Protein AF-A0A7X5JM14-F1 (afdb_monomer_lite)

Structure (mmCIF, N/CA/C/O backbone):
data_AF-A0A7X5JM14-F1
#
_entry.id   AF-A0A7X5JM14-F1
#
loop_
_atom_site.group_PDB
_atom_site.id
_atom_site.type_symbol
_atom_site.label_atom_id
_atom_site.label_alt_id
_atom_site.label_comp_id
_atom_site.label_asym_id
_atom_site.label_entity_id
_atom_site.label_seq_id
_atom_site.pdbx_PDB_ins_code
_atom_site.Cartn_x
_atom_site.Cartn_y
_atom_site.Cartn_z
_atom_site.occupancy
_atom_site.B_iso_or_equiv
_atom_site.auth_seq_id
_atom_site.auth_comp_id
_atom_site.auth_asym_id
_a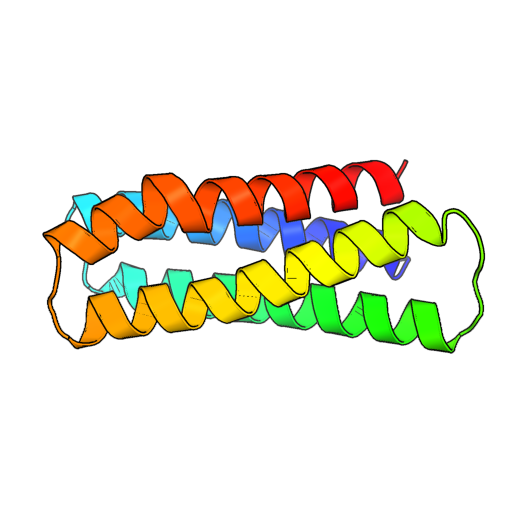tom_site.auth_atom_id
_atom_site.pdbx_PDB_model_num
ATOM 1 N N . MET A 1 1 ? -0.756 -9.509 -22.873 1.00 65.94 1 MET A N 1
ATOM 2 C CA . MET A 1 1 ? -0.886 -8.308 -22.019 1.00 65.94 1 MET A CA 1
ATOM 3 C C . MET A 1 1 ? 0.509 -7.871 -21.605 1.00 65.94 1 MET A C 1
ATOM 5 O O . MET A 1 1 ? 1.247 -8.724 -21.124 1.00 65.94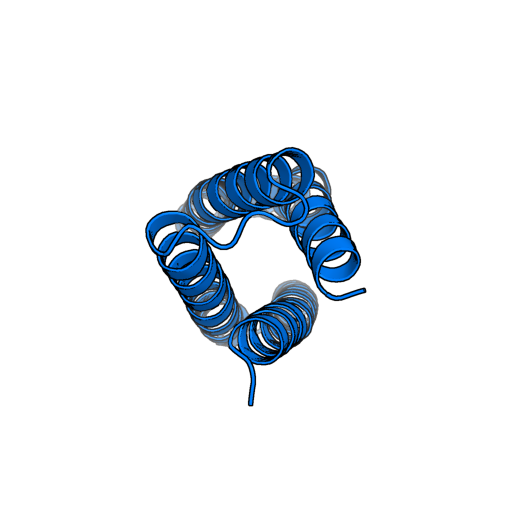 1 MET A O 1
ATOM 9 N N . SER A 1 2 ? 0.905 -6.616 -21.849 1.00 81.69 2 SER A N 1
ATOM 10 C CA . SER A 1 2 ? 2.240 -6.140 -21.450 1.00 81.69 2 SER A CA 1
ATOM 11 C C . SER A 1 2 ? 2.384 -6.164 -19.922 1.00 81.69 2 SER A C 1
ATOM 13 O O . SER A 1 2 ? 1.384 -6.113 -19.204 1.00 81.69 2 SER A O 1
ATOM 15 N N . ILE A 1 3 ? 3.616 -6.270 -19.416 1.00 78.62 3 ILE A N 1
ATOM 16 C CA . ILE A 1 3 ? 3.874 -6.266 -17.965 1.00 78.62 3 ILE A CA 1
ATOM 17 C C . ILE A 1 3 ? 3.417 -4.931 -17.349 1.00 78.62 3 ILE A C 1
ATOM 19 O O . ILE A 1 3 ? 2.843 -4.929 -16.267 1.00 78.62 3 ILE A O 1
ATOM 23 N N . LEU A 1 4 ? 3.563 -3.817 -18.074 1.00 76.00 4 LEU A N 1
ATOM 24 C CA . LEU A 1 4 ? 3.078 -2.499 -17.645 1.00 76.00 4 LEU A CA 1
ATOM 25 C C . LEU A 1 4 ? 1.554 -2.478 -17.431 1.00 76.00 4 LEU A C 1
ATOM 27 O O . LEU A 1 4 ? 1.099 -2.063 -16.371 1.00 76.00 4 LEU A O 1
ATOM 31 N N . ILE A 1 5 ? 0.774 -3.030 -18.371 1.00 80.12 5 ILE A N 1
ATOM 32 C CA . ILE A 1 5 ? -0.691 -3.136 -18.229 1.00 80.12 5 ILE A CA 1
ATOM 33 C C . ILE A 1 5 ? -1.065 -4.054 -17.052 1.00 80.12 5 ILE A C 1
ATOM 35 O O . ILE A 1 5 ? -2.031 -3.790 -16.340 1.00 80.12 5 ILE A O 1
ATOM 39 N N . GLN A 1 6 ? -0.303 -5.129 -16.808 1.00 84.19 6 GLN A N 1
ATOM 40 C CA . GLN A 1 6 ? -0.522 -5.986 -15.634 1.00 84.19 6 GLN A CA 1
ATOM 41 C C . GLN A 1 6 ? -0.327 -5.212 -14.327 1.00 84.19 6 GLN A C 1
ATOM 43 O O . GLN A 1 6 ? -1.144 -5.340 -13.419 1.00 84.19 6 GLN A O 1
ATOM 48 N N . ILE A 1 7 ? 0.727 -4.402 -14.239 1.00 81.94 7 ILE A N 1
ATOM 49 C CA . ILE A 1 7 ? 1.047 -3.599 -13.053 1.00 81.94 7 ILE A CA 1
ATOM 50 C C . ILE A 1 7 ? -0.042 -2.558 -12.801 1.00 81.94 7 ILE A C 1
ATOM 52 O O . ILE A 1 7 ? -0.541 -2.463 -11.681 1.00 81.94 7 ILE A O 1
ATOM 56 N N . GLU A 1 8 ? -0.469 -1.840 -13.840 1.00 81.25 8 GLU A N 1
ATOM 57 C CA . GLU A 1 8 ? -1.550 -0.855 -13.752 1.00 81.25 8 GLU A CA 1
ATOM 58 C C . GLU A 1 8 ? -2.864 -1.487 -13.265 1.00 81.25 8 GLU A C 1
ATOM 60 O O . GLU A 1 8 ? -3.511 -0.971 -12.348 1.00 81.25 8 GLU A O 1
ATOM 65 N N . LEU A 1 9 ? -3.234 -2.649 -13.818 1.00 86.00 9 LEU A N 1
ATOM 66 C CA . LEU A 1 9 ? -4.427 -3.389 -13.403 1.00 86.00 9 LEU A CA 1
ATOM 67 C C . LEU A 1 9 ? -4.334 -3.846 -11.946 1.00 86.00 9 LEU A C 1
ATOM 69 O O . LEU A 1 9 ? -5.285 -3.660 -11.188 1.00 86.00 9 LEU A O 1
ATOM 73 N N . LEU A 1 10 ? -3.200 -4.416 -11.533 1.00 88.88 10 LEU A N 1
ATOM 74 C CA . LEU A 1 10 ? -2.984 -4.870 -10.156 1.00 88.88 10 LEU A CA 1
ATOM 75 C C . LEU A 1 10 ? -3.063 -3.707 -9.164 1.00 88.88 10 LEU A C 1
ATOM 77 O O . LEU A 1 10 ? -3.724 -3.823 -8.132 1.00 88.88 10 LEU A O 1
ATOM 81 N N . MET A 1 11 ? -2.450 -2.572 -9.503 1.00 83.00 11 MET A N 1
ATOM 82 C CA . MET A 1 11 ? -2.472 -1.352 -8.697 1.00 83.00 11 MET A CA 1
ATOM 83 C C . MET A 1 11 ? -3.880 -0.759 -8.595 1.00 83.00 11 MET A C 1
ATOM 85 O O . MET A 1 11 ? -4.314 -0.357 -7.515 1.00 83.00 11 MET A O 1
ATOM 89 N N . THR A 1 12 ? -4.631 -0.770 -9.696 1.00 87.31 12 THR A N 1
ATOM 90 C CA . THR A 1 12 ? -6.027 -0.316 -9.729 1.00 87.31 12 THR A CA 1
ATOM 91 C C . THR A 1 12 ? -6.932 -1.233 -8.910 1.00 87.31 12 THR A C 1
ATOM 93 O O . THR A 1 12 ? -7.750 -0.765 -8.121 1.00 87.31 12 THR A O 1
ATOM 96 N N . VAL A 1 13 ? -6.772 -2.552 -9.015 1.00 90.88 13 VAL A N 1
ATOM 97 C CA . VAL A 1 13 ? -7.524 -3.501 -8.182 1.00 90.88 13 VAL A CA 1
ATOM 98 C C . VAL A 1 13 ? -7.173 -3.311 -6.704 1.00 90.88 13 VAL A C 1
ATOM 100 O O . VAL A 1 13 ? -8.074 -3.272 -5.863 1.00 90.88 13 VAL A O 1
ATOM 103 N N . ALA A 1 14 ? -5.892 -3.117 -6.375 1.00 88.62 14 ALA A N 1
ATOM 104 C CA . ALA A 1 14 ? -5.455 -2.816 -5.014 1.00 88.62 14 ALA A CA 1
ATOM 105 C C . ALA A 1 14 ? -6.104 -1.527 -4.471 1.00 88.62 14 ALA A C 1
ATOM 107 O O . ALA A 1 14 ? -6.591 -1.539 -3.338 1.00 88.62 14 ALA A O 1
ATOM 108 N N . LEU A 1 15 ? -6.211 -0.464 -5.286 1.00 85.38 15 LEU A N 1
ATOM 109 C CA . LEU A 1 15 ? -6.909 0.784 -4.935 1.00 85.38 15 LEU A CA 1
ATOM 110 C C . LEU A 1 15 ? -8.337 0.512 -4.465 1.00 85.38 15 LEU A C 1
ATOM 112 O O . LEU A 1 15 ? -8.742 0.924 -3.373 1.00 85.38 15 LEU A O 1
ATOM 116 N N . PHE A 1 16 ? -9.100 -0.194 -5.300 1.00 90.44 16 PHE A N 1
ATOM 117 C CA . PHE A 1 16 ? -10.493 -0.507 -5.013 1.00 90.44 16 PHE A CA 1
ATOM 118 C C . PHE A 1 16 ? -10.611 -1.351 -3.745 1.00 90.44 16 PHE A C 1
ATOM 120 O O . PHE A 1 16 ? -11.443 -1.051 -2.888 1.00 90.44 16 PHE A O 1
ATOM 127 N N . LEU A 1 17 ? -9.747 -2.354 -3.572 1.00 93.12 17 LEU A N 1
ATOM 128 C CA . LEU A 1 17 ? -9.750 -3.205 -2.384 1.00 93.12 17 LEU A CA 1
ATOM 129 C C . LEU A 1 17 ? -9.423 -2.420 -1.109 1.00 93.12 17 LEU A C 1
ATOM 131 O O . LEU A 1 17 ? -10.121 -2.585 -0.109 1.00 93.12 17 LEU A O 1
ATOM 135 N N . TYR A 1 18 ? -8.433 -1.525 -1.122 1.00 88.75 18 TYR A N 1
ATOM 136 C CA . TYR A 1 18 ? -8.128 -0.686 0.040 1.00 88.75 18 TYR A CA 1
ATOM 137 C C . TYR A 1 18 ? -9.256 0.300 0.363 1.00 88.75 18 TYR A C 1
ATOM 139 O O . TYR A 1 18 ? -9.601 0.471 1.538 1.00 88.75 18 TYR A O 1
ATOM 147 N N . GLY A 1 19 ? -9.883 0.900 -0.654 1.00 86.88 19 GLY A N 1
ATOM 148 C CA . GLY A 1 19 ? -11.057 1.758 -0.483 1.00 86.88 19 GLY A CA 1
ATOM 149 C C . GLY A 1 19 ? -12.234 1.007 0.148 1.00 86.88 19 GLY A C 1
ATOM 150 O O . GLY A 1 19 ? -12.791 1.444 1.160 1.00 86.88 19 GLY A O 1
ATOM 151 N N . ILE A 1 20 ? -12.559 -0.174 -0.387 1.00 91.38 20 ILE A N 1
ATOM 152 C CA . ILE A 1 20 ? -13.598 -1.064 0.146 1.00 91.38 20 ILE A CA 1
ATOM 153 C C . ILE A 1 20 ? -13.261 -1.474 1.585 1.00 91.38 20 ILE A C 1
ATOM 155 O O . ILE A 1 20 ? -14.101 -1.339 2.478 1.00 91.38 20 ILE A O 1
ATOM 159 N N . ALA A 1 21 ? -12.024 -1.902 1.852 1.00 89.62 21 ALA A N 1
ATOM 160 C CA . ALA A 1 21 ? -11.575 -2.285 3.187 1.00 89.62 21 ALA A CA 1
ATOM 161 C C . ALA A 1 21 ? -11.722 -1.135 4.195 1.00 89.62 21 ALA A C 1
ATOM 163 O O . ALA A 1 21 ? -12.159 -1.354 5.327 1.00 89.62 21 ALA A O 1
ATOM 164 N N . TYR A 1 22 ? -11.428 0.102 3.795 1.00 86.88 22 TYR A N 1
ATOM 165 C CA . TYR A 1 22 ? -11.597 1.275 4.649 1.00 86.88 22 TYR A CA 1
ATOM 166 C C . TYR A 1 22 ? -13.066 1.565 4.982 1.00 86.88 22 TYR A C 1
ATOM 168 O O . TYR A 1 22 ? -13.396 1.797 6.150 1.00 86.88 22 TYR A O 1
ATOM 176 N N . VAL A 1 23 ? -13.971 1.495 3.999 1.00 89.19 23 VAL A N 1
ATOM 177 C CA . VAL A 1 23 ? -15.419 1.638 4.243 1.00 89.19 23 VAL A CA 1
ATOM 178 C C . VAL A 1 23 ? -15.925 0.513 5.152 1.00 89.19 23 VAL A C 1
ATOM 180 O O . VAL A 1 23 ? -16.626 0.763 6.134 1.00 89.19 23 VAL A O 1
ATOM 183 N N . MET A 1 24 ? -15.497 -0.727 4.911 1.00 90.94 24 MET A N 1
ATOM 184 C CA . MET A 1 24 ? -15.830 -1.877 5.756 1.00 90.94 24 MET A CA 1
ATOM 185 C C . MET A 1 24 ? -15.325 -1.706 7.196 1.00 90.94 24 MET A C 1
ATOM 187 O O . MET A 1 24 ? -16.034 -2.052 8.144 1.00 90.94 24 MET A O 1
ATOM 191 N N . ALA A 1 25 ? -14.138 -1.122 7.382 1.00 85.12 25 ALA A N 1
ATOM 192 C CA . ALA A 1 25 ? -13.580 -0.826 8.698 1.00 85.12 25 ALA A CA 1
ATOM 193 C C . ALA 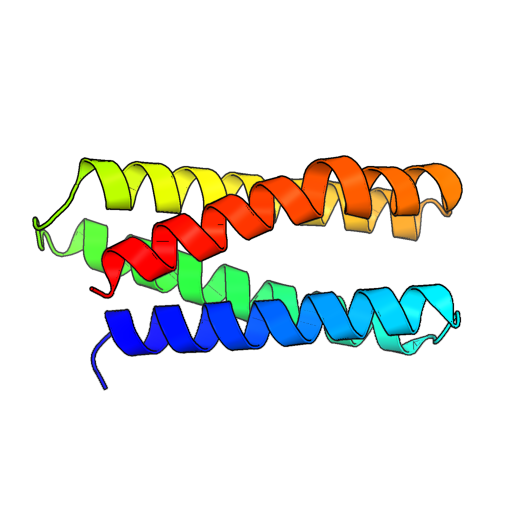A 1 25 ? -14.372 0.261 9.451 1.00 85.12 25 ALA A C 1
ATOM 195 O O . ALA A 1 25 ? -14.483 0.201 10.682 1.00 85.12 25 ALA A O 1
ATOM 196 N N . LYS A 1 26 ? -14.971 1.236 8.747 1.00 82.62 26 LYS A N 1
ATOM 197 C CA . LYS A 1 26 ? -15.908 2.198 9.361 1.00 82.62 26 LYS A CA 1
ATOM 198 C C . LYS A 1 26 ? -17.137 1.487 9.928 1.00 82.62 26 LYS A C 1
ATOM 200 O O . LYS A 1 26 ? -17.508 1.759 11.069 1.00 82.62 26 LYS A O 1
ATOM 205 N N . ASN A 1 27 ? -17.655 0.50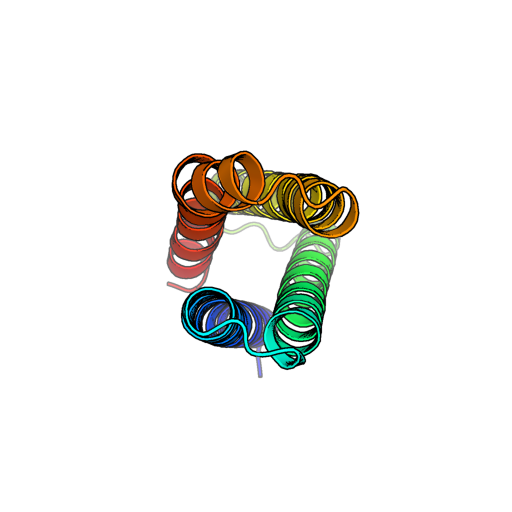4 9.195 1.00 86.06 27 ASN A N 1
ATOM 206 C CA . ASN A 1 27 ? -18.827 -0.291 9.572 1.00 86.06 27 ASN A CA 1
ATOM 207 C C . ASN A 1 27 ? -18.502 -1.481 10.496 1.00 86.06 27 ASN A C 1
ATOM 209 O O . ASN A 1 27 ? -19.336 -2.363 10.676 1.00 86.06 27 ASN A O 1
ATOM 213 N N . LYS A 1 28 ? -17.291 -1.533 11.081 1.00 82.50 28 LYS A N 1
ATOM 214 C CA . LYS A 1 28 ? -16.818 -2.620 11.966 1.00 82.50 28 LYS A CA 1
ATOM 215 C C . LYS A 1 28 ? -16.931 -4.024 11.343 1.00 82.50 28 LYS A C 1
ATOM 217 O O . LYS A 1 28 ? -16.960 -5.021 12.062 1.00 82.50 28 LYS A O 1
ATOM 222 N N . ASN A 1 29 ? -16.968 -4.127 10.016 1.00 85.94 29 ASN A N 1
ATOM 223 C CA . ASN A 1 29 ? -17.136 -5.402 9.334 1.00 85.94 29 ASN A CA 1
ATOM 224 C C . ASN A 1 29 ? -15.858 -6.243 9.483 1.00 85.94 29 ASN A C 1
ATOM 226 O O . ASN A 1 29 ? -14.775 -5.799 9.105 1.00 85.94 29 ASN A O 1
ATOM 230 N N . LYS A 1 30 ? -15.974 -7.469 10.007 1.00 85.56 30 LYS A N 1
ATOM 231 C CA . LYS A 1 30 ? -14.843 -8.386 10.246 1.00 85.56 30 LYS A CA 1
ATOM 232 C C . LYS A 1 30 ? -14.031 -8.720 8.987 1.00 85.56 30 LYS A C 1
ATOM 234 O O . LYS A 1 30 ? -12.837 -8.986 9.093 1.00 85.56 30 LYS A O 1
ATOM 239 N N . TRP A 1 31 ? -14.652 -8.640 7.812 1.00 90.75 31 TRP A N 1
ATOM 240 C CA . TRP A 1 31 ? -14.027 -8.950 6.528 1.00 90.75 31 TRP A CA 1
ATOM 241 C C . TRP A 1 31 ? -13.049 -7.874 6.037 1.00 90.75 31 TRP A C 1
ATOM 243 O O . TRP A 1 31 ? -12.257 -8.165 5.145 1.00 90.75 31 TRP A O 1
ATOM 253 N N . HIS A 1 32 ? -13.029 -6.668 6.629 1.00 90.88 32 HIS A N 1
ATOM 254 C CA . HIS A 1 32 ? -12.127 -5.591 6.187 1.00 90.88 32 HIS A CA 1
ATOM 255 C C . HIS A 1 32 ? -10.654 -6.021 6.163 1.00 90.88 32 HIS A C 1
ATOM 257 O O . HIS A 1 32 ? -9.910 -5.610 5.280 1.00 90.88 32 HIS A O 1
ATOM 263 N N . LYS A 1 33 ? -10.237 -6.873 7.112 1.00 88.62 33 LYS A N 1
ATOM 264 C CA . LYS A 1 33 ? -8.860 -7.379 7.188 1.00 88.62 33 LYS A CA 1
ATOM 265 C C . LYS A 1 33 ? -8.518 -8.251 5.989 1.00 88.62 33 LYS A C 1
ATOM 267 O O . LYS A 1 33 ? -7.460 -8.075 5.407 1.00 88.62 33 LYS A O 1
ATOM 272 N N . ALA A 1 34 ? -9.417 -9.166 5.625 1.00 91.81 34 ALA A N 1
ATOM 273 C CA . ALA A 1 34 ? -9.214 -10.058 4.490 1.00 91.81 34 ALA A CA 1
ATOM 274 C C . ALA A 1 34 ? -9.111 -9.251 3.190 1.00 91.81 34 ALA A C 1
ATOM 276 O O . ALA A 1 34 ? -8.157 -9.424 2.443 1.00 91.81 34 ALA A O 1
ATOM 277 N N . VAL A 1 35 ? -10.025 -8.299 2.979 1.00 93.31 35 VAL A N 1
ATOM 278 C CA . VAL A 1 35 ? -10.004 -7.417 1.800 1.00 93.31 35 VAL A CA 1
ATOM 279 C C . VAL A 1 35 ? -8.721 -6.578 1.748 1.00 93.31 35 VAL A C 1
ATOM 281 O O . VAL A 1 35 ? -8.094 -6.497 0.697 1.00 93.31 35 VAL A O 1
ATOM 284 N N . ALA A 1 36 ? -8.282 -6.015 2.880 1.00 90.12 36 ALA A N 1
ATOM 285 C CA . ALA A 1 36 ? -7.030 -5.260 2.955 1.00 90.12 36 ALA A CA 1
ATOM 286 C C . ALA A 1 36 ? -5.797 -6.125 2.645 1.00 90.12 36 ALA A C 1
ATOM 288 O O . ALA A 1 36 ? -4.892 -5.664 1.961 1.00 90.12 36 ALA A O 1
ATOM 289 N N . ILE A 1 37 ? -5.766 -7.376 3.119 1.00 92.44 37 ILE A N 1
ATOM 290 C CA . ILE A 1 37 ? -4.677 -8.321 2.829 1.00 92.44 37 ILE A CA 1
ATOM 291 C C . ILE A 1 37 ? -4.657 -8.682 1.342 1.00 92.44 37 ILE A C 1
ATOM 293 O O . ILE A 1 37 ? -3.588 -8.695 0.746 1.00 92.44 37 ILE A O 1
ATOM 297 N N . VAL A 1 38 ? -5.813 -8.939 0.722 1.00 94.38 38 VAL A N 1
ATOM 298 C CA . VAL A 1 38 ? -5.876 -9.213 -0.724 1.00 94.38 38 VAL A CA 1
ATOM 299 C C . VAL A 1 38 ? -5.392 -7.999 -1.520 1.00 94.38 38 VAL A C 1
ATOM 301 O O . VAL A 1 38 ? -4.588 -8.166 -2.432 1.00 94.38 38 VAL A O 1
ATOM 304 N N . GLY A 1 39 ? -5.804 -6.783 -1.139 1.00 91.31 39 GLY A N 1
ATOM 305 C CA . GLY A 1 39 ? -5.297 -5.544 -1.741 1.00 91.31 39 GLY A CA 1
ATOM 306 C C . GLY A 1 39 ? -3.775 -5.432 -1.639 1.00 91.31 39 GLY A C 1
ATOM 307 O O . GLY A 1 39 ? -3.112 -5.175 -2.638 1.00 91.31 39 GLY A O 1
ATOM 308 N N . PHE A 1 40 ? -3.220 -5.740 -0.466 1.00 91.06 40 PHE A N 1
ATOM 309 C CA . PHE A 1 40 ? -1.776 -5.782 -0.239 1.00 91.06 40 PHE A CA 1
ATOM 310 C C . PHE A 1 40 ? -1.047 -6.819 -1.090 1.00 91.06 40 PHE A C 1
ATOM 312 O O . PHE A 1 40 ? 0.024 -6.528 -1.609 1.00 91.06 40 PHE A O 1
ATOM 319 N N . LEU A 1 41 ? -1.609 -8.014 -1.272 1.00 93.06 41 LEU A N 1
ATOM 320 C CA . LEU A 1 41 ? -0.991 -9.031 -2.124 1.00 93.06 41 LEU A CA 1
ATOM 321 C C . LEU A 1 41 ? -0.939 -8.590 -3.593 1.00 93.06 41 LEU A C 1
ATOM 323 O O . LEU A 1 41 ? 0.067 -8.832 -4.256 1.00 93.06 41 LEU A O 1
ATOM 327 N N . MET A 1 42 ? -1.981 -7.913 -4.083 1.00 91.31 42 MET A N 1
ATOM 328 C CA . MET A 1 42 ? -2.001 -7.356 -5.442 1.00 91.31 42 MET A CA 1
ATOM 329 C C . MET A 1 42 ? -0.962 -6.240 -5.606 1.00 91.31 42 MET A C 1
ATOM 331 O O . MET A 1 42 ? -0.209 -6.239 -6.576 1.00 91.31 42 MET A O 1
ATOM 335 N N . ASP A 1 43 ? -0.878 -5.343 -4.624 1.00 88.19 43 ASP A N 1
ATOM 336 C CA . ASP A 1 43 ? 0.089 -4.240 -4.559 1.00 88.19 43 ASP A CA 1
ATOM 337 C C . ASP A 1 43 ? 1.547 -4.747 -4.521 1.00 88.19 43 ASP A C 1
ATOM 339 O O . ASP A 1 43 ? 2.401 -4.355 -5.322 1.00 88.19 43 ASP A O 1
ATOM 343 N N . ALA A 1 44 ? 1.821 -5.727 -3.656 1.00 88.62 44 ALA A N 1
ATOM 344 C CA . ALA A 1 44 ? 3.126 -6.369 -3.542 1.00 88.62 44 ALA A CA 1
ATOM 345 C C . ALA A 1 44 ? 3.522 -7.114 -4.827 1.00 88.62 44 ALA A C 1
ATOM 347 O O . ALA A 1 44 ? 4.683 -7.060 -5.239 1.00 88.62 44 ALA A O 1
ATOM 348 N N . TYR A 1 45 ? 2.571 -7.788 -5.482 1.00 90.25 45 TYR A N 1
ATOM 349 C CA . TYR A 1 45 ? 2.829 -8.475 -6.746 1.00 90.25 45 TYR A CA 1
ATOM 350 C C . TYR A 1 45 ? 3.091 -7.492 -7.896 1.00 90.25 45 TYR A C 1
ATOM 352 O O . TYR A 1 45 ? 4.046 -7.685 -8.647 1.00 90.25 45 TYR A O 1
ATOM 360 N N . GLY A 1 46 ? 2.333 -6.394 -7.989 1.00 86.31 46 GLY A N 1
ATOM 361 C CA . GLY A 1 46 ? 2.616 -5.311 -8.939 1.00 86.31 46 GLY A CA 1
ATOM 362 C C . GLY A 1 46 ? 4.015 -4.716 -8.733 1.00 86.31 46 GLY A C 1
ATOM 363 O O . GLY A 1 46 ? 4.787 -4.583 -9.684 1.00 86.31 46 GLY A O 1
ATOM 364 N N . THR A 1 47 ? 4.394 -4.478 -7.474 1.00 84.75 47 THR A N 1
ATOM 365 C CA . THR A 1 47 ? 5.740 -4.011 -7.106 1.00 84.75 47 THR A CA 1
ATOM 366 C C . THR A 1 47 ? 6.830 -5.010 -7.528 1.00 84.75 47 THR A C 1
ATOM 368 O O . THR A 1 47 ? 7.874 -4.612 -8.047 1.00 84.75 47 THR A O 1
ATOM 371 N N . LEU A 1 48 ? 6.602 -6.320 -7.364 1.00 85.75 48 LEU A N 1
ATOM 372 C CA . LEU A 1 48 ? 7.533 -7.368 -7.806 1.00 85.75 48 LEU A CA 1
ATOM 373 C C . LEU A 1 48 ? 7.757 -7.333 -9.327 1.00 85.75 48 LEU A C 1
ATOM 375 O O . LEU A 1 48 ? 8.899 -7.441 -9.781 1.00 85.75 48 LEU A O 1
ATOM 379 N N . LEU A 1 49 ? 6.687 -7.175 -10.111 1.00 83.38 49 LEU A N 1
ATOM 380 C CA . LEU A 1 49 ? 6.771 -7.092 -11.570 1.00 83.38 49 LEU A CA 1
ATOM 381 C C . LEU A 1 49 ? 7.578 -5.860 -12.021 1.00 83.38 49 LEU A C 1
ATOM 383 O O . LEU A 1 49 ? 8.398 -5.978 -12.933 1.00 83.38 49 LEU A O 1
ATOM 387 N N . MET A 1 50 ? 7.453 -4.715 -11.335 1.00 78.44 50 MET A N 1
ATOM 388 C CA . MET A 1 50 ? 8.299 -3.534 -11.593 1.00 78.44 50 MET A CA 1
ATOM 389 C C . MET A 1 50 ? 9.793 -3.828 -11.391 1.00 78.44 50 MET A C 1
ATOM 391 O O . MET A 1 50 ? 10.626 -3.452 -12.219 1.00 78.44 50 MET A O 1
ATOM 395 N N . PHE A 1 51 ? 10.158 -4.563 -10.335 1.00 78.62 51 PHE A N 1
ATOM 396 C CA . PHE A 1 51 ? 11.552 -4.969 -10.119 1.00 78.62 51 PHE A CA 1
ATOM 397 C C . PHE A 1 51 ? 12.092 -5.879 -11.228 1.00 78.62 51 PHE A C 1
ATOM 399 O O . PHE A 1 51 ? 13.283 -5.820 -11.546 1.00 78.62 51 PHE A O 1
ATOM 406 N N . GLN A 1 52 ? 11.241 -6.719 -11.819 1.00 77.06 52 GLN A N 1
ATOM 407 C CA . GLN A 1 52 ? 11.628 -7.578 -12.939 1.00 77.06 52 GLN A CA 1
ATOM 408 C C . GLN A 1 52 ? 11.887 -6.762 -14.212 1.00 77.06 52 GLN A C 1
ATOM 410 O O . GLN A 1 52 ? 12.882 -7.019 -14.889 1.00 77.06 52 GLN A O 1
ATOM 415 N N . ILE A 1 53 ? 11.078 -5.729 -14.483 1.00 72.56 53 ILE A N 1
ATOM 416 C CA . ILE A 1 53 ? 11.321 -4.784 -15.588 1.00 72.56 53 ILE A CA 1
ATOM 417 C C . ILE A 1 53 ? 12.669 -4.074 -15.399 1.00 72.56 53 ILE A C 1
ATOM 419 O O . ILE A 1 53 ? 13.480 -4.036 -16.326 1.00 72.56 53 ILE A O 1
ATOM 423 N N . LYS A 1 54 ? 12.960 -3.584 -14.184 1.00 67.06 54 LYS A N 1
ATOM 424 C CA . LYS A 1 54 ? 14.221 -2.885 -13.874 1.00 67.06 54 LYS A CA 1
ATOM 425 C C . LYS A 1 54 ? 15.460 -3.760 -14.102 1.00 67.06 54 LYS A C 1
ATOM 427 O O . LYS A 1 54 ? 16.477 -3.267 -14.583 1.00 67.06 54 LYS A O 1
ATOM 432 N N . LYS A 1 55 ? 15.382 -5.064 -13.805 1.00 63.84 55 LYS A N 1
ATOM 433 C CA . LYS A 1 55 ? 16.470 -6.025 -14.077 1.00 63.84 55 LYS A CA 1
ATOM 434 C C . LYS A 1 55 ? 16.664 -6.321 -15.568 1.00 63.84 55 LYS A C 1
ATOM 436 O O . LYS A 1 55 ? 17.760 -6.703 -15.959 1.00 63.84 55 LYS A O 1
ATOM 441 N N . GLY A 1 56 ? 15.625 -6.146 -16.385 1.00 60.22 56 GLY A N 1
ATOM 442 C CA . GLY A 1 56 ? 15.648 -6.404 -17.827 1.00 60.22 56 GLY A CA 1
ATOM 443 C C . GLY A 1 56 ? 16.231 -5.275 -18.687 1.00 60.22 56 GLY A C 1
ATOM 444 O O . GLY A 1 56 ? 16.340 -5.453 -19.895 1.00 60.22 56 GLY A O 1
ATOM 445 N N . GLY A 1 57 ? 16.593 -4.124 -18.106 1.00 55.78 57 GLY A N 1
ATOM 446 C CA . GLY A 1 57 ? 17.271 -3.032 -18.822 1.00 55.78 57 GLY A CA 1
ATOM 447 C C . GLY A 1 57 ? 16.384 -2.159 -19.721 1.00 55.78 57 GLY A C 1
ATOM 448 O O . GLY A 1 57 ? 16.911 -1.388 -20.521 1.00 55.78 57 GLY A O 1
ATOM 449 N N . TRP A 1 58 ? 15.053 -2.237 -19.609 1.00 54.19 58 TRP A N 1
ATOM 450 C CA . TRP A 1 58 ? 14.136 -1.403 -20.397 1.00 54.19 58 TRP A CA 1
ATOM 451 C C . TRP A 1 58 ? 14.118 0.032 -19.835 1.00 54.19 58 TRP A C 1
ATOM 453 O O . TRP A 1 58 ? 13.402 0.346 -18.888 1.00 54.19 58 TRP A O 1
ATOM 463 N N . MET A 1 59 ? 14.983 0.889 -20.391 1.00 50.94 59 MET A N 1
ATOM 464 C CA . MET A 1 59 ? 15.199 2.288 -19.999 1.00 50.94 59 MET A CA 1
ATOM 465 C C . MET A 1 59 ? 14.298 3.264 -20.768 1.00 50.94 59 MET A C 1
ATOM 467 O O . MET A 1 59 ? 14.746 3.958 -21.677 1.00 50.94 59 MET A O 1
ATOM 471 N N . THR A 1 60 ? 13.049 3.410 -20.349 1.00 52.78 60 THR A N 1
ATOM 472 C CA . THR A 1 60 ? 12.282 4.633 -20.630 1.00 52.78 60 THR A CA 1
ATOM 473 C C . THR A 1 60 ? 11.703 5.128 -19.312 1.00 52.78 60 THR A C 1
ATOM 475 O O . THR A 1 60 ? 10.861 4.462 -18.723 1.00 52.78 60 THR A O 1
ATOM 478 N N . GLY A 1 61 ? 12.213 6.255 -18.797 1.00 55.72 61 GLY A N 1
ATOM 479 C CA . GLY A 1 61 ? 11.709 6.874 -17.560 1.00 55.72 61 GLY A CA 1
ATOM 480 C C . GLY A 1 61 ? 12.344 6.397 -16.242 1.00 55.72 61 GLY A C 1
ATOM 481 O O . GLY A 1 61 ? 11.653 6.364 -15.228 1.00 55.72 61 GLY A O 1
ATOM 482 N N . VAL A 1 62 ? 13.645 6.063 -16.224 1.00 62.72 62 VAL A N 1
ATOM 483 C CA . VAL A 1 62 ? 14.384 5.533 -15.045 1.00 62.72 62 VAL A CA 1
ATOM 484 C C . VAL A 1 62 ? 14.084 6.294 -13.746 1.00 62.72 62 VAL A C 1
ATOM 486 O O . VAL A 1 62 ? 13.808 5.670 -12.728 1.00 62.72 62 VAL A O 1
ATOM 489 N N . LEU A 1 63 ? 14.051 7.631 -13.785 1.00 64.25 63 LEU A N 1
ATOM 490 C CA . LEU A 1 63 ? 13.773 8.446 -12.599 1.00 64.25 63 LEU A CA 1
ATOM 491 C C . LEU A 1 63 ? 12.340 8.263 -12.072 1.00 64.25 63 LEU A C 1
ATOM 493 O O . LEU A 1 63 ? 12.144 8.112 -10.869 1.00 64.25 63 LEU A O 1
ATOM 497 N N . VAL A 1 64 ? 11.339 8.251 -12.957 1.00 65.62 64 VAL A N 1
ATOM 498 C CA . VAL A 1 64 ? 9.928 8.072 -12.573 1.00 65.62 64 VAL A CA 1
ATOM 499 C C . VAL A 1 64 ? 9.695 6.638 -12.088 1.00 65.62 64 VAL A C 1
ATOM 501 O O . VAL A 1 64 ? 9.033 6.435 -11.074 1.00 65.62 64 VAL A O 1
ATOM 504 N N . SER A 1 65 ? 10.321 5.652 -12.742 1.00 69.56 65 SER A N 1
ATOM 505 C CA . SER A 1 65 ? 10.294 4.246 -12.325 1.00 69.56 65 SER A CA 1
ATOM 506 C C . SER A 1 65 ? 10.928 4.052 -10.947 1.00 69.56 65 SER A C 1
ATOM 508 O O . SER A 1 65 ? 10.398 3.301 -10.127 1.00 69.56 65 SER A O 1
ATOM 510 N N . ASP A 1 66 ? 12.039 4.731 -10.661 1.00 76.31 66 ASP A N 1
ATOM 511 C CA . ASP A 1 66 ? 12.715 4.661 -9.367 1.00 76.31 66 ASP A CA 1
ATOM 512 C C . ASP A 1 66 ? 11.897 5.329 -8.262 1.00 76.31 66 ASP A C 1
ATOM 514 O O . ASP A 1 66 ? 11.714 4.733 -7.200 1.00 76.31 66 ASP A O 1
ATOM 518 N N . ILE A 1 67 ? 11.332 6.512 -8.526 1.00 79.75 67 ILE A N 1
ATOM 519 C CA . ILE A 1 67 ? 10.439 7.202 -7.587 1.00 79.75 67 ILE A CA 1
ATOM 520 C C . ILE A 1 67 ? 9.209 6.341 -7.285 1.00 79.75 67 ILE A C 1
ATOM 522 O O . ILE A 1 67 ? 8.894 6.125 -6.115 1.00 79.75 67 ILE A O 1
ATOM 526 N N . HIS A 1 68 ? 8.544 5.800 -8.308 1.00 82.38 68 HIS A N 1
ATOM 527 C CA . HIS A 1 68 ? 7.388 4.922 -8.132 1.00 82.38 68 HIS A CA 1
ATOM 528 C C . HIS A 1 68 ? 7.740 3.662 -7.331 1.00 82.38 68 HIS A C 1
ATOM 530 O O . HIS A 1 68 ? 7.019 3.290 -6.404 1.00 82.38 68 HIS A O 1
ATOM 536 N N . THR A 1 69 ? 8.875 3.027 -7.636 1.00 81.75 69 THR A N 1
ATOM 537 C CA . THR A 1 69 ? 9.337 1.831 -6.915 1.00 81.75 69 THR A CA 1
ATOM 538 C C . THR A 1 69 ? 9.605 2.144 -5.442 1.00 81.75 69 THR A C 1
ATOM 540 O O . THR A 1 69 ? 9.199 1.382 -4.566 1.00 81.75 69 THR A O 1
ATOM 543 N N . ILE A 1 70 ? 10.248 3.280 -5.146 1.00 86.50 70 ILE A N 1
ATOM 544 C CA . ILE A 1 70 ? 10.499 3.730 -3.770 1.00 86.50 70 ILE A CA 1
ATOM 545 C C . ILE A 1 70 ? 9.177 4.001 -3.048 1.00 86.50 70 ILE A C 1
ATOM 547 O O . ILE A 1 70 ? 8.981 3.503 -1.941 1.00 86.50 70 ILE A O 1
ATOM 551 N N . LEU A 1 71 ? 8.256 4.745 -3.664 1.00 88.00 71 LEU A N 1
ATOM 552 C CA . LEU A 1 71 ? 6.949 5.047 -3.075 1.00 88.00 71 LEU A CA 1
ATOM 553 C C . LEU A 1 71 ? 6.147 3.773 -2.790 1.00 88.00 71 LEU A C 1
ATOM 555 O O . LEU A 1 71 ? 5.561 3.656 -1.715 1.00 88.00 71 LEU A O 1
ATOM 559 N N . SER A 1 72 ? 6.180 2.803 -3.703 1.00 85.69 72 SER A N 1
ATOM 560 C CA . SER A 1 72 ? 5.509 1.510 -3.543 1.00 85.69 72 SER A CA 1
ATOM 561 C C . SER A 1 72 ? 6.120 0.700 -2.397 1.00 85.69 72 SER A C 1
ATOM 563 O O . SER A 1 72 ? 5.401 0.221 -1.523 1.00 85.69 72 SER A O 1
ATOM 565 N N . LEU A 1 73 ? 7.454 0.631 -2.303 1.00 88.44 73 LEU A N 1
ATOM 566 C CA . LEU A 1 73 ? 8.135 0.003 -1.163 1.00 88.44 73 LEU A CA 1
ATOM 567 C C . LEU A 1 73 ? 7.773 0.665 0.171 1.00 88.44 73 LEU A C 1
ATOM 569 O O . LEU A 1 73 ? 7.489 -0.026 1.152 1.00 88.44 73 LEU A O 1
ATOM 573 N N . VAL A 1 74 ? 7.767 2.000 0.218 1.00 91.94 74 VAL A N 1
ATOM 574 C CA . VAL A 1 74 ? 7.368 2.741 1.419 1.00 91.94 74 VAL A CA 1
ATOM 575 C C . VAL A 1 74 ? 5.911 2.428 1.764 1.00 91.94 74 VAL A C 1
ATOM 577 O O . VAL A 1 74 ? 5.616 2.158 2.927 1.00 91.94 74 VAL A O 1
ATOM 580 N N . ALA A 1 75 ? 5.005 2.386 0.784 1.00 88.94 75 ALA A N 1
ATOM 581 C CA . ALA A 1 75 ? 3.605 2.041 1.008 1.00 88.94 75 ALA A CA 1
ATOM 582 C C . ALA A 1 75 ? 3.436 0.625 1.593 1.00 88.94 75 ALA A C 1
ATOM 584 O O . ALA A 1 75 ? 2.681 0.454 2.555 1.00 88.94 75 ALA A O 1
ATOM 585 N N . LEU A 1 76 ? 4.198 -0.364 1.109 1.00 90.19 76 LEU A N 1
ATOM 586 C CA . LEU A 1 76 ? 4.212 -1.720 1.673 1.00 90.19 76 LEU A CA 1
ATOM 587 C C . LEU A 1 76 ? 4.678 -1.725 3.138 1.00 90.19 76 LEU A C 1
ATOM 589 O O . LEU A 1 76 ? 4.052 -2.364 3.985 1.00 90.19 76 LEU A O 1
ATOM 593 N N . ILE A 1 77 ? 5.733 -0.976 3.476 1.00 92.94 77 ILE A N 1
ATOM 594 C CA . ILE A 1 77 ? 6.207 -0.838 4.866 1.00 92.94 77 ILE A CA 1
ATOM 595 C C . ILE A 1 77 ? 5.128 -0.189 5.744 1.00 92.94 77 ILE A C 1
ATOM 597 O O . ILE A 1 77 ? 4.828 -0.675 6.839 1.00 92.94 77 ILE A O 1
ATOM 601 N N . LEU A 1 78 ? 4.498 0.885 5.262 1.00 93.00 78 LEU A N 1
ATOM 602 C CA . LEU A 1 78 ? 3.422 1.568 5.979 1.00 93.00 78 LEU A CA 1
ATOM 603 C C . LEU A 1 78 ? 2.202 0.657 6.178 1.00 93.00 78 LEU A C 1
ATOM 605 O O . LEU A 1 78 ? 1.549 0.754 7.218 1.00 93.00 78 LEU A O 1
ATOM 609 N N . PHE A 1 79 ? 1.919 -0.269 5.257 1.00 91.44 79 PHE A N 1
ATOM 610 C CA . PHE A 1 79 ? 0.876 -1.277 5.453 1.00 91.44 79 PHE A CA 1
ATOM 611 C C . PHE A 1 79 ? 1.156 -2.155 6.681 1.00 91.44 79 PHE A C 1
ATOM 613 O O . PHE A 1 79 ? 0.252 -2.384 7.485 1.00 91.44 79 PHE A O 1
ATOM 620 N N . PHE A 1 80 ? 2.402 -2.590 6.901 1.00 92.56 80 PHE A N 1
ATOM 621 C CA . PHE A 1 80 ? 2.760 -3.357 8.103 1.00 92.56 80 PHE A CA 1
ATOM 622 C C . PHE A 1 80 ? 2.591 -2.544 9.391 1.00 92.56 80 PHE A C 1
ATOM 624 O O . PHE A 1 80 ? 2.108 -3.071 10.401 1.00 92.56 80 PHE A O 1
ATOM 631 N N . VAL A 1 81 ? 2.912 -1.247 9.363 1.00 92.94 81 VAL A N 1
ATOM 632 C CA . VAL A 1 81 ? 2.639 -0.340 10.491 1.00 92.94 81 VAL A CA 1
ATOM 633 C C . VAL A 1 81 ? 1.131 -0.246 10.738 1.00 92.94 81 VAL A C 1
ATOM 635 O O . VAL A 1 81 ? 0.670 -0.404 11.871 1.00 92.94 81 VAL A O 1
ATOM 638 N N . GLN A 1 82 ? 0.342 -0.078 9.676 1.00 90.69 82 GLN A N 1
ATOM 639 C CA . GLN A 1 82 ? -1.115 0.000 9.741 1.00 90.69 82 GLN A CA 1
ATOM 640 C C . GLN A 1 82 ? -1.742 -1.293 10.285 1.00 90.69 82 GLN A C 1
ATOM 642 O O . GLN A 1 82 ? -2.635 -1.242 11.142 1.00 90.69 82 GLN A O 1
ATOM 647 N N . LEU A 1 83 ? -1.247 -2.450 9.842 1.00 88.44 83 LEU A N 1
ATOM 648 C CA . LEU A 1 83 ? -1.638 -3.769 10.329 1.00 88.44 83 LEU A CA 1
ATOM 649 C C . LEU A 1 83 ? -1.314 -3.918 11.818 1.00 88.44 83 LEU A C 1
ATOM 651 O O . LEU A 1 83 ? -2.186 -4.303 12.596 1.00 88.44 83 LEU A O 1
ATOM 655 N N . THR A 1 84 ? -0.106 -3.536 12.236 1.00 91.19 84 THR A N 1
ATOM 656 C CA . THR A 1 84 ? 0.330 -3.577 13.641 1.00 91.19 84 THR A CA 1
ATOM 657 C C . THR A 1 84 ? -0.553 -2.703 14.531 1.00 91.19 84 THR A C 1
ATOM 659 O O . THR A 1 84 ? -0.988 -3.138 15.600 1.00 91.19 84 THR A O 1
ATOM 662 N N . LEU A 1 85 ? -0.904 -1.492 14.087 1.00 88.75 85 LEU A N 1
ATOM 663 C CA . LEU A 1 85 ? -1.845 -0.621 14.803 1.00 88.75 85 LEU A CA 1
ATOM 664 C C . LEU A 1 85 ? -3.243 -1.251 14.926 1.00 88.75 85 LEU A C 1
ATOM 666 O O . LEU A 1 85 ? -3.912 -1.085 15.950 1.00 88.75 85 LEU A O 1
ATOM 670 N N . GLY A 1 86 ? -3.677 -1.996 13.904 1.00 84.94 86 GLY A N 1
ATOM 671 C CA . GLY A 1 86 ? -4.937 -2.739 13.911 1.00 84.94 86 GLY A CA 1
ATOM 672 C C . GLY A 1 86 ? -4.921 -3.938 14.867 1.00 84.94 86 GLY A C 1
ATOM 673 O O . GLY A 1 86 ? -5.870 -4.134 15.628 1.00 84.94 86 GLY A O 1
ATOM 674 N N . LEU A 1 87 ? -3.833 -4.716 14.871 1.00 87.44 87 LEU A N 1
ATOM 675 C CA . LEU A 1 87 ? -3.647 -5.884 15.741 1.00 87.44 87 LEU A CA 1
ATOM 676 C C . LEU A 1 87 ? -3.495 -5.489 17.214 1.00 87.44 87 LEU A C 1
ATOM 678 O O . LEU A 1 87 ? -4.117 -6.101 18.078 1.00 87.44 87 LEU A O 1
ATOM 682 N N . THR A 1 88 ? -2.773 -4.403 17.496 1.00 91.38 88 THR A N 1
ATOM 683 C CA . THR A 1 88 ? -2.619 -3.838 18.851 1.00 91.38 88 THR A CA 1
ATOM 684 C C . THR A 1 88 ? -3.859 -3.082 19.346 1.00 91.38 88 THR A C 1
ATOM 686 O O . THR A 1 88 ? -3.828 -2.465 20.409 1.00 91.38 88 THR A O 1
ATOM 689 N N . ARG A 1 89 ? -4.971 -3.117 18.591 1.00 82.44 89 ARG A N 1
ATOM 690 C CA . ARG A 1 89 ? -6.258 -2.473 18.915 1.00 82.44 89 ARG A CA 1
ATOM 691 C C . ARG A 1 89 ? -6.148 -0.968 19.202 1.00 82.44 89 ARG A C 1
ATOM 693 O O . ARG A 1 89 ? -7.041 -0.385 19.819 1.00 82.44 89 ARG A O 1
ATOM 700 N N . LYS A 1 90 ? -5.116 -0.287 18.691 1.00 86.88 90 LYS A N 1
ATOM 701 C CA . LYS A 1 90 ? -4.954 1.172 18.798 1.00 86.88 90 LYS A CA 1
ATOM 702 C C . LYS A 1 90 ? -5.835 1.888 17.764 1.00 86.88 90 LYS A C 1
ATOM 704 O O . LYS A 1 90 ? -5.342 2.626 16.919 1.00 86.88 90 LYS A O 1
ATOM 709 N N . ILE A 1 91 ? -7.158 1.692 17.830 1.00 82.88 91 ILE A N 1
ATOM 710 C CA . ILE A 1 91 ? -8.130 2.066 16.775 1.00 82.88 91 ILE A CA 1
ATOM 711 C C . ILE A 1 91 ? -8.054 3.552 16.383 1.00 82.88 91 ILE A C 1
ATOM 713 O O . ILE A 1 91 ? -8.133 3.880 15.199 1.00 82.88 91 ILE A O 1
ATOM 717 N N . LYS A 1 92 ? -7.877 4.461 17.354 1.00 87.94 92 LYS A N 1
ATOM 718 C CA . LYS A 1 92 ? -7.730 5.905 17.082 1.00 87.94 92 LYS A CA 1
ATOM 719 C C . LYS A 1 92 ? -6.501 6.190 16.210 1.00 87.94 92 LYS A C 1
ATOM 721 O O . LYS A 1 92 ? -6.610 6.915 15.224 1.00 87.94 92 LYS A O 1
ATOM 726 N N . TRP A 1 93 ? -5.362 5.587 16.549 1.00 89.62 93 TRP A N 1
ATOM 727 C CA . TRP A 1 93 ? -4.113 5.718 15.798 1.00 89.62 93 TRP A CA 1
ATOM 728 C C . TRP A 1 93 ? -4.181 4.999 14.454 1.00 89.62 93 TRP A C 1
ATOM 730 O O . TRP A 1 93 ? -3.814 5.594 13.456 1.00 89.62 93 TRP A O 1
ATOM 740 N N . HIS A 1 94 ? -4.747 3.793 14.402 1.00 87.75 94 HIS A N 1
ATOM 741 C CA . HIS A 1 94 ? -4.973 3.045 13.162 1.00 87.75 94 HIS A CA 1
ATOM 742 C C . HIS A 1 94 ? -5.792 3.854 12.142 1.00 87.75 94 HIS A C 1
ATOM 744 O O . HIS A 1 94 ? -5.442 3.922 10.970 1.00 87.75 94 HIS A O 1
ATOM 750 N N . ARG A 1 95 ? -6.869 4.525 12.573 1.00 86.38 95 ARG A N 1
ATOM 751 C CA . ARG A 1 95 ? -7.680 5.366 11.674 1.00 86.38 95 ARG A CA 1
ATOM 752 C C . ARG A 1 95 ? -6.935 6.616 11.207 1.00 86.38 95 ARG A C 1
ATOM 754 O O . ARG A 1 95 ? -7.009 6.949 10.029 1.00 86.38 95 ARG A O 1
ATOM 761 N N . ARG A 1 96 ? -6.235 7.300 12.119 1.00 90.50 96 ARG A N 1
ATOM 762 C CA . ARG A 1 96 ? -5.449 8.499 11.787 1.00 90.50 96 ARG A CA 1
ATOM 763 C C . ARG A 1 96 ? -4.292 8.162 10.848 1.00 90.50 96 ARG A C 1
ATOM 765 O O . ARG A 1 96 ? -4.118 8.849 9.855 1.00 90.50 96 ARG A O 1
ATOM 772 N N . PHE A 1 97 ? -3.555 7.094 11.127 1.00 91.88 97 PHE A N 1
ATOM 773 C CA . PHE A 1 97 ? -2.437 6.645 10.305 1.00 91.88 97 PHE A CA 1
ATOM 774 C C . PHE A 1 97 ? -2.894 6.225 8.906 1.00 91.88 97 PHE A C 1
ATOM 776 O O . PHE A 1 97 ? -2.281 6.653 7.932 1.00 91.88 97 PHE A O 1
ATOM 783 N N . ALA A 1 98 ? -4.006 5.482 8.795 1.00 87.31 98 ALA A N 1
ATOM 784 C CA . ALA A 1 98 ? -4.621 5.188 7.499 1.00 87.31 98 ALA A CA 1
ATOM 785 C C . ALA A 1 98 ? -4.830 6.469 6.688 1.00 87.31 98 ALA A C 1
ATOM 787 O O . ALA A 1 98 ? -4.336 6.577 5.575 1.00 87.31 98 ALA A O 1
ATOM 788 N N . LEU A 1 99 ? -5.558 7.431 7.261 1.00 88.25 99 LEU A N 1
ATOM 789 C CA . LEU A 1 99 ? -6.014 8.618 6.542 1.00 88.25 99 LEU A CA 1
ATOM 790 C C . LEU A 1 99 ? -4.881 9.592 6.196 1.00 88.25 99 LEU 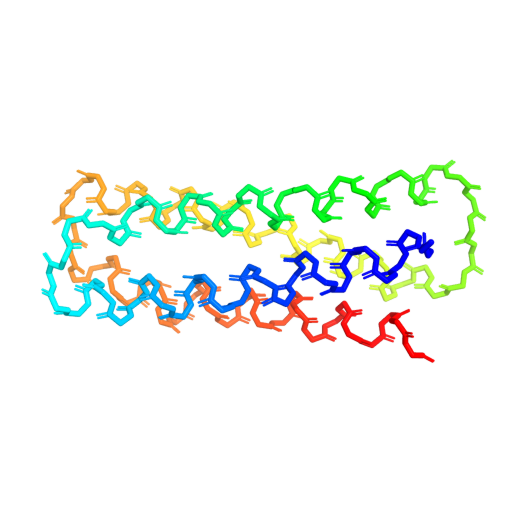A C 1
ATOM 792 O O . LEU A 1 99 ? -4.892 10.162 5.113 1.00 88.25 99 LEU A O 1
ATOM 796 N N . TRP A 1 100 ? -3.939 9.797 7.116 1.00 91.31 100 TRP A N 1
ATOM 797 C CA . TRP A 1 100 ? -2.954 10.878 7.017 1.00 91.31 100 TRP A CA 1
ATOM 798 C C . TRP A 1 100 ? -1.573 10.432 6.546 1.00 91.31 100 TRP A C 1
ATOM 800 O O . TRP A 1 100 ? -0.775 11.279 6.164 1.00 91.31 100 TRP A O 1
ATOM 810 N N . VAL A 1 101 ? -1.272 9.131 6.588 1.00 92.38 101 VAL A N 1
ATOM 811 C CA . VAL A 1 101 ? 0.059 8.612 6.241 1.00 92.38 101 VAL A CA 1
ATOM 812 C C . VAL A 1 101 ? -0.044 7.554 5.153 1.00 92.38 101 VAL A C 1
ATOM 814 O O . VAL A 1 101 ? 0.484 7.744 4.063 1.00 92.38 101 VAL A O 1
ATOM 817 N N . PHE A 1 102 ? -0.765 6.463 5.417 1.00 89.44 102 PHE A N 1
ATOM 818 C CA . PHE A 1 102 ? -0.832 5.336 4.489 1.00 89.44 102 PHE A CA 1
ATOM 819 C C . PHE A 1 102 ? -1.523 5.709 3.172 1.00 89.44 102 PHE A C 1
ATOM 821 O O . PHE A 1 102 ? -0.912 5.569 2.119 1.00 89.44 102 PHE A O 1
ATOM 828 N N . PHE A 1 103 ? -2.755 6.230 3.215 1.00 86.56 103 PHE A N 1
ATOM 829 C CA . PHE A 1 103 ? -3.502 6.577 2.002 1.00 86.56 103 PHE A CA 1
ATOM 830 C C . PHE A 1 103 ? -2.805 7.633 1.137 1.00 86.56 103 PHE A C 1
ATOM 832 O O . PHE A 1 103 ? -2.742 7.413 -0.068 1.00 86.56 103 PHE A O 1
ATOM 839 N N . PRO A 1 104 ? -2.253 8.736 1.683 1.00 89.62 104 PRO A N 1
ATOM 840 C CA . PRO A 1 104 ? -1.533 9.713 0.871 1.00 89.62 104 PRO A CA 1
ATOM 841 C C . PRO A 1 104 ? -0.287 9.138 0.194 1.00 89.62 104 PRO A C 1
ATOM 843 O O . PRO A 1 104 ? -0.113 9.328 -1.005 1.00 89.62 104 PRO A O 1
ATOM 846 N N . VAL A 1 105 ? 0.560 8.402 0.925 1.00 89.62 105 VAL A N 1
ATOM 847 C CA . VAL A 1 105 ? 1.776 7.804 0.344 1.00 89.62 105 VAL A CA 1
ATOM 848 C C . VAL A 1 105 ? 1.420 6.766 -0.712 1.00 89.62 105 VAL A C 1
ATOM 850 O O . VAL A 1 105 ? 2.003 6.750 -1.792 1.00 89.62 105 VAL A O 1
ATOM 853 N N . TRP A 1 106 ? 0.419 5.940 -0.427 1.00 86.31 106 TRP A N 1
ATOM 854 C CA . TRP A 1 106 ? -0.067 4.947 -1.370 1.00 86.31 106 TRP A CA 1
ATOM 855 C C . TRP A 1 106 ? -0.698 5.605 -2.614 1.00 86.31 106 TRP A C 1
ATOM 857 O O . TRP A 1 106 ? -0.437 5.176 -3.732 1.00 86.31 106 TRP A O 1
ATOM 867 N N . ALA A 1 107 ? -1.451 6.701 -2.464 1.00 86.19 107 ALA A N 1
ATOM 868 C CA . ALA A 1 107 ? -2.007 7.448 -3.595 1.00 86.19 107 ALA A CA 1
ATOM 869 C C . ALA A 1 107 ? -0.911 8.075 -4.470 1.00 86.19 107 ALA A C 1
ATOM 871 O O . ALA A 1 107 ? -1.027 8.062 -5.692 1.00 86.19 107 ALA A O 1
ATOM 872 N N . LEU A 1 108 ? 0.175 8.575 -3.871 1.00 88.00 108 LEU A N 1
ATOM 873 C CA . LEU A 1 108 ? 1.350 9.038 -4.616 1.00 88.00 108 LEU A CA 1
ATOM 874 C C . LEU A 1 108 ? 2.038 7.886 -5.364 1.00 88.00 108 LEU A C 1
ATOM 876 O O . LEU A 1 108 ? 2.450 8.066 -6.511 1.00 88.00 108 LEU A O 1
ATOM 880 N N . ALA A 1 109 ? 2.127 6.697 -4.756 1.00 85.44 109 ALA A N 1
ATOM 881 C CA . ALA A 1 109 ? 2.621 5.498 -5.432 1.00 85.44 109 ALA A CA 1
ATOM 882 C C . ALA A 1 109 ? 1.733 5.142 -6.636 1.00 85.44 109 ALA A C 1
ATOM 884 O O . ALA A 1 109 ? 2.234 5.008 -7.747 1.00 85.44 109 ALA A O 1
ATOM 885 N N . PHE A 1 110 ? 0.411 5.110 -6.459 1.00 83.00 110 PHE A N 1
ATOM 886 C CA . PHE A 1 110 ? -0.535 4.842 -7.542 1.00 83.00 110 PHE A CA 1
ATOM 887 C C . PHE A 1 110 ? -0.425 5.860 -8.687 1.00 83.00 110 PHE A C 1
ATOM 889 O O . PHE A 1 110 ? -0.263 5.473 -9.841 1.00 83.00 110 PHE A O 1
ATOM 896 N N . LEU A 1 111 ? -0.459 7.161 -8.376 1.00 83.62 111 LEU A N 1
ATOM 897 C CA . LEU A 1 111 ? -0.385 8.221 -9.386 1.00 83.62 111 LEU A CA 1
ATOM 898 C C . LEU A 1 111 ? 0.945 8.188 -10.142 1.00 83.62 111 LEU A C 1
ATOM 900 O O . LEU A 1 111 ? 0.945 8.260 -11.365 1.00 83.62 111 LEU A O 1
ATOM 904 N N . SER A 1 112 ? 2.070 8.023 -9.438 1.00 79.44 112 SER A N 1
ATOM 905 C CA . SER A 1 112 ? 3.380 7.884 -10.094 1.00 79.44 112 SER A CA 1
ATOM 906 C C . SER A 1 112 ? 3.460 6.654 -11.005 1.00 79.44 112 SER A C 1
ATOM 908 O O . SER A 1 112 ? 4.150 6.706 -12.017 1.00 79.44 112 SER A O 1
ATOM 910 N N . GLY A 1 113 ? 2.720 5.584 -10.692 1.00 71.50 113 GLY A N 1
ATOM 911 C CA . GLY A 1 113 ? 2.584 4.403 -11.546 1.00 71.50 113 GLY A CA 1
ATOM 912 C C . GLY A 1 113 ? 1.718 4.656 -12.779 1.00 71.50 113 GLY A C 1
ATOM 913 O O . GLY A 1 113 ? 2.092 4.264 -13.879 1.00 71.50 113 GLY A O 1
ATOM 914 N N . ALA A 1 114 ? 0.603 5.373 -12.625 1.00 73.44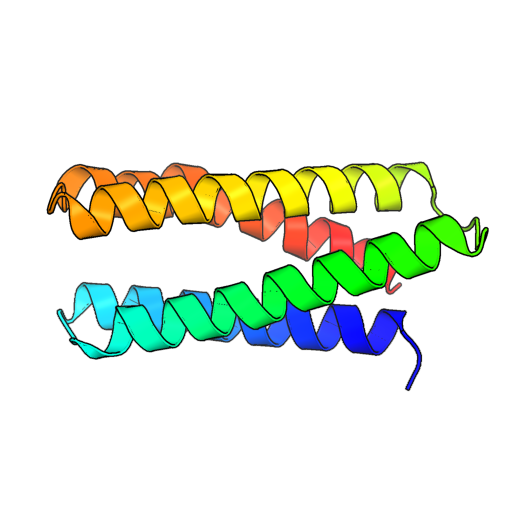 114 ALA A N 1
ATOM 915 C CA . ALA A 1 114 ? -0.257 5.756 -13.746 1.00 73.44 114 ALA A CA 1
ATOM 916 C C . ALA A 1 114 ? 0.488 6.633 -14.772 1.00 73.44 114 ALA A C 1
ATOM 918 O O . ALA A 1 114 ? 0.315 6.459 -15.973 1.00 73.44 114 ALA A O 1
ATOM 919 N N . PHE A 1 115 ? 1.382 7.517 -14.313 1.00 71.94 115 PHE A N 1
ATOM 920 C CA . PHE A 1 115 ? 2.256 8.305 -15.193 1.00 71.94 115 PHE A CA 1
ATOM 921 C C . PHE A 1 115 ? 3.342 7.486 -15.913 1.00 71.94 115 PHE A C 1
ATOM 923 O O . PHE A 1 115 ? 3.941 8.003 -16.845 1.00 71.94 115 PHE A O 1
ATOM 930 N N . LEU A 1 116 ? 3.631 6.247 -15.495 1.00 66.00 116 LEU A N 1
ATOM 931 C CA . LEU A 1 116 ? 4.569 5.352 -16.195 1.00 66.00 116 LEU A CA 1
ATOM 932 C C . LEU A 1 116 ? 3.905 4.539 -17.310 1.00 66.00 116 LEU A C 1
ATOM 934 O O . LEU A 1 116 ? 4.603 4.000 -18.167 1.00 66.00 116 LEU A O 1
ATOM 938 N N . ALA A 1 117 ? 2.580 4.395 -17.268 1.00 58.91 117 ALA A N 1
ATOM 939 C CA . ALA A 1 117 ? 1.811 3.639 -18.253 1.00 58.91 117 ALA A CA 1
ATOM 940 C C . ALA A 1 117 ? 1.439 4.470 -19.501 1.00 58.91 117 ALA A C 1
ATOM 942 O O . ALA A 1 117 ? 1.005 3.894 -20.501 1.00 58.91 117 ALA A O 1
ATOM 943 N N . HIS A 1 118 ? 1.623 5.794 -19.443 1.00 56.50 118 HIS A N 1
ATOM 944 C CA . HIS A 1 118 ? 1.328 6.770 -20.497 1.00 56.50 118 HIS A CA 1
ATOM 945 C C . HIS A 1 118 ? 2.602 7.448 -21.004 1.00 56.50 118 HIS A C 1
ATOM 947 O O . HIS A 1 118 ? 2.652 7.722 -22.224 1.00 56.50 118 HIS A O 1
#

Radius of gyration: 14.69 Å; chains: 1; bounding box: 36×21×41 Å

Sequence (118 aa):
MSILIQIELLMTVALFLYGIAYVMAKNKNKWHKAVAIVGFLMDAYGTLLMFQIKKGGWMTGVLVSDIHTILSLVALILFFVQLTLGLTRKIKWHRRFALWVFFPVWALAFLSGAFLAH

Foldseek 3Di:
DDLLVLLLVLLVQLVVLLVVLLVCVVVVNPCSVVSNVSSLVSLVVSLVSLVVVVVVPPDDCVPLSVVLNVLSVVLSVLSVVLVVCVVVVVSVCSNCSVVPPNVVSSVVSSVSSVVVSD

pLDDT: mean 83.11, std 10.29, range [50.94, 94.38]

Secondary structure (DSSP, 8-state):
--HHHHHHHHHHHHHHHHHHHHHHHHTT-TTHHHHHHHHHHHHHHHHHHHHHHHHTT--S-HHHHHHHHHHHHHHHHHHHHHHHHHHTT-HHHHHHHIIIIIHHHHHHHHHHHHTT--